Protein AF-0000000070611728 (afdb_homodimer)

pLDDT: mean 92.97, std 11.75, range [35.19, 98.88]

Solvent-accessible surface area (backbone atoms only — not comparable to full-atom values): 7882 Å² total; per-residue (Å²): 120,65,48,56,49,67,59,64,51,36,58,49,26,54,75,46,74,46,72,52,68,83,44,78,33,46,26,39,57,18,51,31,38,65,74,43,78,26,35,32,54,74,42,76,39,42,90,82,67,64,98,45,54,39,29,38,28,32,26,34,35,28,36,27,40,54,93,35,80,37,75,28,49,49,91,51,69,62,90,56,62,61,68,52,34,59,72,39,48,48,44,61,34,33,39,59,78,46,76,32,45,34,52,100,40,84,41,77,70,97,47,74,28,52,42,47,26,18,42,27,6,88,80,30,42,68,54,60,39,30,38,26,33,25,32,38,29,36,27,39,56,92,37,80,38,75,43,80,63,136

Foldseek 3Di:
DPPPDCLVVLQPDFPDKDWADKDKDFPVVGVADDDDFQKDWDDWDDPVPDPDTTITMMTGMWTGGNNDIDTHGDD/DPPPDCLVVLQPDWPDKDWADKDKWFDVVTPADDDDFQKDWDDWDDPPPDDDITITMMTGMWTRGSNDIDGHGDD

Sequence (150 aa):
MEPNSYSNFDSRYVQDIRLGSLQYAQVWNGPGFNDTSGYVITGITNSNSDELVDGAHRRPIQKLIGNQWYNVVSIMEPNSYSNFDSRYVQDIRLGSLQYAQVWNGPGFNDTSGYVITGITNSNSDELVDGAHRRPIQKLIGNQWYNVVSI

Organism: NCBI:txid59203

Radius of gyration: 18.84 Å; Cα contacts (8 Å, |Δi|>4): 367; chains: 2; bounding box: 28×60×37 Å

Secondary structure (DSSP, 8-state):
---S-HHHHHTTS--EEEE---EEEE-TTS-EE---TTEEEEEEE-TT-SSS--EEEEEEEEEEETTEEEEPEE-/---S-THHHHTTS--EEEE---EEEE-TTS------TTEEEEEEE-TT-SSS--EEEEEEEEEEETTEEEEPP--

Structure (mmCIF, N/CA/C/O backbone):
data_AF-0000000070611728-model_v1
#
loop_
_entity.id
_entity.type
_entity.pdbx_description
1 polymer 'Phage tail fiber'
#
loop_
_atom_site.group_PDB
_atom_site.id
_atom_site.type_symbol
_atom_site.label_atom_id
_atom_site.label_alt_id
_atom_site.label_comp_id
_atom_site.label_asym_id
_atom_site.label_entity_id
_atom_site.label_seq_id
_atom_site.pdbx_PDB_ins_code
_atom_site.Cartn_x
_atom_site.Cartn_y
_atom_site.Cartn_z
_atom_site.occupancy
_atom_site.B_iso_or_equiv
_atom_site.auth_seq_id
_atom_site.auth_comp_id
_atom_site.auth_asym_id
_atom_site.auth_atom_id
_atom_site.pdbx_PDB_model_num
ATOM 1 N N . MET A 1 1 ? -5.035 29.875 19.625 1 35.19 1 MET A N 1
ATOM 2 C CA . MET A 1 1 ? -5.906 30.156 18.484 1 35.19 1 MET A CA 1
ATOM 3 C C . MET A 1 1 ? -6.422 28.859 17.875 1 35.19 1 MET A C 1
ATOM 5 O O . MET A 1 1 ? -5.645 27.953 17.594 1 35.19 1 MET A O 1
ATOM 9 N N . GLU A 1 2 ? -7.523 28.422 18.266 1 44.91 2 GLU A N 1
ATOM 10 C CA . GLU A 1 2 ? -8.133 27.281 17.594 1 44.91 2 GLU A CA 1
ATOM 11 C C . GLU A 1 2 ? -8.047 27.422 16.078 1 44.91 2 GLU A C 1
ATOM 13 O O . GLU A 1 2 ? -8.289 28.5 15.531 1 44.91 2 GLU A O 1
ATOM 18 N N . PRO A 1 3 ? -7.148 26.734 15.344 1 51.12 3 PRO A N 1
ATOM 19 C CA . PRO A 1 3 ? -7.215 27.016 13.906 1 51.12 3 PRO A CA 1
ATOM 20 C C . PRO A 1 3 ? -8.625 27.359 13.438 1 51.12 3 PRO A C 1
ATOM 22 O O . PRO A 1 3 ? -9.602 26.812 13.969 1 51.12 3 PRO A O 1
ATOM 25 N N . ASN A 1 4 ? -9.008 28.516 13.18 1 56.97 4 ASN A N 1
ATOM 26 C CA . ASN A 1 4 ? -10.328 29 12.773 1 56.97 4 ASN A CA 1
ATOM 27 C C . ASN A 1 4 ? -11.094 27.922 12 1 56.97 4 ASN A C 1
ATOM 29 O O . ASN A 1 4 ? -12.32 27.828 12.102 1 56.97 4 ASN A O 1
ATOM 33 N N . SER A 1 5 ? -10.68 27.203 10.992 1 66.31 5 SER A N 1
ATOM 34 C CA . SER A 1 5 ? -11.547 26.172 10.438 1 66.31 5 SER A CA 1
ATOM 35 C C . SER A 1 5 ? -10.789 24.859 10.227 1 66.31 5 SER A C 1
ATOM 37 O O . SER A 1 5 ? -9.688 24.859 9.672 1 66.31 5 SER A O 1
ATOM 39 N N . TYR A 1 6 ? -11.047 23.938 11.148 1 77.62 6 TYR A N 1
ATOM 40 C CA . TYR A 1 6 ? -10.594 22.562 10.992 1 77.62 6 TYR A CA 1
ATOM 41 C C . TYR A 1 6 ? -10.625 22.141 9.531 1 77.62 6 TYR A C 1
ATOM 43 O O . TYR A 1 6 ? -9.953 21.188 9.141 1 77.62 6 TYR A O 1
ATOM 51 N N . SER A 1 7 ? -11.312 22.953 8.766 1 81.12 7 SER A N 1
ATOM 52 C CA . SER A 1 7 ? -11.445 22.609 7.359 1 81.12 7 SER A CA 1
ATOM 53 C C . SER A 1 7 ? -10.102 22.688 6.641 1 81.12 7 SER A C 1
ATOM 55 O O . SER A 1 7 ? -9.797 21.828 5.801 1 81.12 7 SER A O 1
ATOM 57 N N . ASN A 1 8 ? -9.359 23.672 7 1 81.25 8 ASN A N 1
ATOM 58 C CA . ASN A 1 8 ? -8.055 23.812 6.363 1 81.25 8 ASN A CA 1
ATOM 59 C C . ASN A 1 8 ? -7.121 22.672 6.727 1 81.25 8 ASN A C 1
ATOM 61 O O . ASN A 1 8 ? -6.316 22.234 5.902 1 81.25 8 ASN A O 1
ATOM 65 N N . PHE A 1 9 ? -7.273 22.219 7.945 1 86.12 9 PHE A N 1
ATOM 66 C CA . PHE A 1 9 ? -6.477 21.078 8.375 1 86.12 9 PHE A CA 1
ATOM 67 C C . PHE A 1 9 ? -6.934 19.797 7.672 1 86.12 9 PHE A C 1
ATOM 69 O O . PHE A 1 9 ? -6.109 19.016 7.199 1 86.12 9 PHE A O 1
ATOM 76 N N . ASP A 1 10 ? -8.227 19.656 7.555 1 88 10 ASP A N 1
ATOM 77 C CA . ASP A 1 10 ? -8.781 18.469 6.93 1 88 10 ASP A CA 1
ATOM 78 C C . ASP A 1 10 ? -8.352 18.359 5.469 1 88 10 ASP A C 1
ATOM 80 O O . ASP A 1 10 ? -8.156 17.25 4.953 1 88 10 ASP A O 1
ATOM 84 N N . SER A 1 11 ? -8.156 19.484 4.867 1 90.44 11 SER A N 1
ATOM 85 C CA . SER A 1 11 ? -7.805 19.484 3.451 1 90.44 11 SER A CA 1
ATOM 86 C C . SER A 1 11 ? -6.316 19.219 3.248 1 90.44 11 SER A C 1
ATOM 88 O O . SER A 1 11 ? -5.879 18.938 2.131 1 90.44 11 SER A O 1
ATOM 90 N N . ARG A 1 12 ? -5.633 19.25 4.371 1 90.44 12 ARG A N 1
ATOM 91 C CA . ARG A 1 12 ? -4.184 19.234 4.195 1 90.44 12 ARG A CA 1
ATOM 92 C C . ARG A 1 12 ? -3.578 17.938 4.73 1 90.44 12 ARG A C 1
ATOM 94 O O . ARG A 1 12 ? -2.508 17.531 4.285 1 90.44 12 ARG A O 1
ATOM 101 N N . TYR A 1 13 ? -4.238 17.391 5.668 1 95.19 13 TYR A N 1
ATOM 102 C CA . TYR A 1 13 ? -3.629 16.25 6.336 1 95.19 13 TYR A CA 1
ATOM 103 C C . TYR A 1 13 ? -4.469 14.984 6.137 1 95.19 13 TYR A C 1
ATOM 105 O O . TYR A 1 13 ? -5.691 15.062 6.012 1 95.19 13 TYR A O 1
ATOM 113 N N . VAL A 1 14 ? -3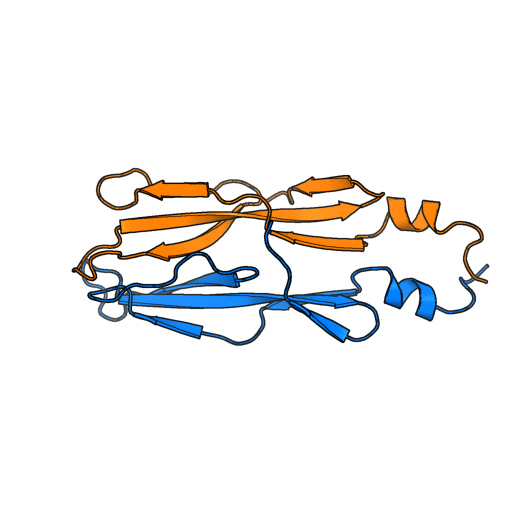.703 13.844 6.031 1 97.12 14 VAL A N 1
ATOM 114 C CA . VAL A 1 14 ? -4.391 12.562 5.977 1 97.12 14 VAL A CA 1
ATOM 115 C C . VAL A 1 14 ? -5.191 12.352 7.258 1 97.12 14 VAL A C 1
ATOM 117 O O . VAL A 1 14 ? -4.637 12.383 8.359 1 97.12 14 VAL A O 1
ATOM 120 N N . GLN A 1 15 ? -6.492 12.164 7.082 1 96.88 15 GLN A N 1
ATOM 121 C CA . GLN A 1 15 ? -7.375 11.984 8.234 1 96.88 15 GLN A CA 1
ATOM 122 C C . GLN A 1 15 ? -7.594 10.508 8.539 1 96.88 15 GLN A C 1
ATOM 124 O O . GLN A 1 15 ? -7.906 10.141 9.672 1 96.88 15 GLN A O 1
ATOM 129 N N . ASP A 1 16 ? -7.492 9.625 7.496 1 98.06 16 ASP A N 1
ATOM 130 C CA . ASP A 1 16 ? -7.719 8.188 7.645 1 98.06 16 ASP A CA 1
ATOM 131 C C . ASP A 1 16 ? -7.113 7.418 6.477 1 98.06 16 ASP A C 1
ATOM 133 O O . ASP A 1 16 ? -6.812 7.996 5.43 1 98.06 16 ASP A O 1
ATOM 137 N N . ILE A 1 17 ? -6.891 6.168 6.672 1 98.5 17 ILE A N 1
ATOM 138 C CA . ILE A 1 17 ? -6.406 5.23 5.66 1 98.5 17 ILE A CA 1
ATOM 139 C C . ILE A 1 17 ? -7.27 3.971 5.672 1 98.5 17 ILE A C 1
ATOM 141 O O . ILE A 1 17 ? -7.699 3.514 6.734 1 98.5 17 ILE A O 1
ATOM 145 N N . ARG A 1 18 ? -7.539 3.4 4.465 1 98.69 18 ARG A N 1
ATOM 146 C CA . ARG A 1 18 ? -8.258 2.135 4.387 1 98.69 18 ARG A CA 1
ATOM 147 C C . ARG A 1 18 ? -7.809 1.322 3.178 1 98.69 18 ARG A C 1
ATOM 149 O O . ARG A 1 18 ? -7.059 1.819 2.332 1 98.69 18 ARG A O 1
ATOM 156 N N . LEU A 1 19 ? -8.141 0.099 3.188 1 98.81 19 LEU A N 1
ATOM 157 C CA . LEU A 1 19 ? -8.086 -0.733 1.989 1 98.81 19 LEU A CA 1
ATOM 158 C C . LEU A 1 19 ? -9.422 -0.717 1.258 1 98.81 19 LEU A C 1
ATOM 160 O O . LEU A 1 19 ? -10.477 -0.906 1.874 1 98.81 19 LEU A O 1
ATOM 164 N N . GLY A 1 20 ? -9.32 -0.434 -0.04 1 98.75 20 GLY A N 1
ATOM 165 C CA . GLY A 1 20 ? -10.523 -0.313 -0.842 1 98.75 20 GLY A CA 1
ATOM 166 C C . GLY A 1 20 ? -11.102 -1.652 -1.263 1 98.75 20 GLY A C 1
ATOM 167 O O . GLY A 1 20 ? -10.984 -2.641 -0.536 1 98.75 20 GLY A O 1
ATOM 168 N N . SER A 1 21 ? -11.75 -1.737 -2.336 1 98.62 21 SER A N 1
ATOM 169 C CA . SER A 1 21 ? -12.484 -2.908 -2.803 1 98.62 21 SER A CA 1
ATOM 170 C C . SER A 1 21 ? -11.539 -4.062 -3.123 1 98.62 21 SER A C 1
ATOM 172 O O . SER A 1 21 ? -10.422 -3.846 -3.596 1 98.62 21 SER A O 1
ATOM 174 N N . LEU A 1 22 ? -12.078 -5.207 -3.002 1 98.75 22 LEU A N 1
ATOM 175 C CA . LEU A 1 22 ? -11.328 -6.445 -3.184 1 98.75 22 LEU A CA 1
ATOM 176 C C . LEU A 1 22 ? -11.289 -6.852 -4.652 1 98.75 22 LEU A C 1
ATOM 178 O O . LEU A 1 22 ? -12.305 -6.762 -5.348 1 98.75 22 LEU A O 1
ATOM 182 N N . GLN A 1 23 ? -10.086 -7.297 -5.113 1 98.62 23 GLN A N 1
ATOM 183 C CA . GLN A 1 23 ? -9.93 -7.961 -6.402 1 98.62 23 GLN A CA 1
ATOM 184 C C . GLN A 1 23 ? -9.25 -9.32 -6.242 1 98.62 23 GLN A C 1
ATOM 186 O O . GLN A 1 23 ? -8.414 -9.5 -5.352 1 98.62 23 GLN A O 1
ATOM 191 N N . TYR A 1 24 ? -9.664 -10.211 -7.109 1 98.25 24 TYR A N 1
ATOM 192 C CA . TYR A 1 24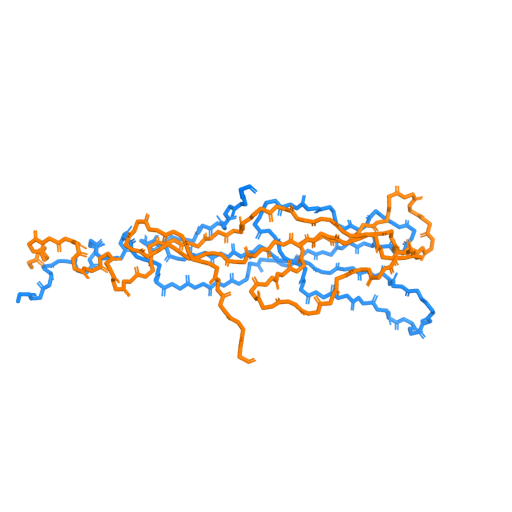 ? -9.086 -11.547 -7.137 1 98.25 24 TYR A CA 1
ATOM 193 C C . TYR A 1 24 ? -8.547 -11.883 -8.523 1 98.25 24 TYR A C 1
ATOM 195 O O . TYR A 1 24 ? -9.148 -11.523 -9.531 1 98.25 24 TYR A O 1
ATOM 203 N N . ALA A 1 25 ? -7.418 -12.562 -8.477 1 97.62 25 ALA A N 1
ATOM 204 C CA . ALA A 1 25 ? -6.895 -13.148 -9.711 1 97.62 25 ALA A CA 1
ATOM 205 C C . ALA A 1 25 ? -6.367 -14.555 -9.469 1 97.62 25 ALA A C 1
ATOM 207 O O . ALA A 1 25 ? -5.77 -14.836 -8.422 1 97.62 25 ALA A O 1
ATOM 208 N N . GLN A 1 26 ? -6.582 -15.367 -10.5 1 96.44 26 GLN A N 1
ATOM 209 C CA . GLN A 1 26 ? -5.965 -16.688 -10.5 1 96.44 26 GLN A CA 1
ATOM 210 C C . GLN A 1 26 ? -4.469 -16.594 -10.781 1 96.44 26 GLN A C 1
ATOM 212 O O . GLN A 1 26 ? -4.047 -15.875 -11.695 1 96.44 26 GLN A O 1
ATOM 217 N N . VAL A 1 27 ? -3.658 -17.281 -9.945 1 96.44 27 VAL A N 1
ATOM 218 C CA . VAL A 1 27 ? -2.211 -17.328 -10.133 1 96.44 27 VAL A CA 1
ATOM 219 C C . VAL A 1 27 ? -1.812 -18.641 -10.805 1 96.44 27 VAL A C 1
ATOM 221 O O . VAL A 1 27 ? -1.036 -18.641 -11.766 1 96.44 27 VAL A O 1
ATOM 224 N N . TRP A 1 28 ? -2.381 -19.734 -10.32 1 93.94 28 TRP A N 1
ATOM 225 C CA . TRP A 1 28 ? -2.182 -21.031 -10.953 1 93.94 28 TRP A CA 1
ATOM 226 C C . TRP A 1 28 ? -2.752 -21.047 -12.367 1 93.94 28 TRP A C 1
ATOM 228 O O . TRP A 1 28 ? -3.934 -20.75 -12.57 1 93.94 28 TRP A O 1
ATOM 238 N N . ASN A 1 29 ? -1.89 -21.312 -13.273 1 94.62 29 ASN A N 1
ATOM 239 C CA . ASN A 1 29 ? -2.297 -21.312 -14.68 1 94.62 29 ASN A CA 1
ATOM 240 C C . ASN A 1 29 ? -2.867 -19.953 -15.094 1 94.62 29 ASN A C 1
ATOM 242 O O . ASN A 1 29 ? -3.701 -19.875 -15.992 1 94.62 29 ASN A O 1
ATOM 246 N N . GLY A 1 30 ? -2.691 -18.984 -14.305 1 95 30 GLY A N 1
ATOM 247 C CA . GLY A 1 30 ? -3.053 -17.609 -14.586 1 95 30 GLY A CA 1
ATOM 248 C C . GLY A 1 30 ? -1.904 -16.641 -14.383 1 95 30 GLY A C 1
ATOM 249 O O . GLY A 1 30 ? -0.825 -17.031 -13.938 1 95 30 GLY A O 1
ATOM 250 N N . PRO A 1 31 ? -2.172 -15.398 -14.766 1 95.44 31 PRO A N 1
ATOM 251 C CA . PRO A 1 31 ? -1.077 -14.43 -14.742 1 95.44 31 PRO A CA 1
ATOM 252 C C . PRO A 1 31 ? -0.785 -13.906 -13.336 1 95.44 31 PRO A C 1
ATOM 254 O O . PRO A 1 31 ? 0.303 -13.383 -13.086 1 95.44 31 PRO A O 1
ATOM 257 N N . GLY A 1 32 ? -1.824 -14.039 -12.336 1 97 32 GLY A N 1
ATOM 258 C CA . GLY A 1 32 ? -1.704 -13.32 -11.086 1 97 32 GLY A CA 1
ATOM 259 C C . GLY A 1 32 ? -1.888 -11.82 -11.234 1 97 32 GLY A C 1
ATOM 260 O O . GLY A 1 32 ? -2.707 -11.367 -12.031 1 97 32 GLY A O 1
ATOM 261 N N . PHE A 1 33 ? -1.279 -11.109 -10.305 1 98.06 33 PHE A N 1
ATOM 262 C CA . PHE A 1 33 ? -1.308 -9.648 -10.367 1 98.06 33 PHE A CA 1
ATOM 263 C C . PHE A 1 33 ? 0.085 -9.094 -10.625 1 98.06 33 PHE A C 1
ATOM 265 O O . PHE A 1 33 ? 1.02 -9.359 -9.867 1 98.06 33 PHE A O 1
ATOM 272 N N . ASN A 1 34 ? 0.15 -8.32 -11.727 1 97.94 34 ASN A N 1
ATOM 273 C CA . ASN A 1 34 ? 1.311 -7.445 -11.867 1 97.94 34 ASN A CA 1
ATOM 274 C C . ASN A 1 34 ? 1.217 -6.238 -10.938 1 97.94 34 ASN A C 1
ATOM 276 O O . ASN A 1 34 ? 0.136 -5.91 -10.438 1 97.94 34 ASN A O 1
ATOM 280 N N . ASP A 1 35 ? 2.414 -5.691 -10.703 1 98.31 35 ASP A N 1
ATOM 281 C CA . ASP A 1 35 ? 2.418 -4.438 -9.953 1 98.31 35 ASP A CA 1
ATOM 282 C C . ASP A 1 35 ? 1.458 -3.426 -10.578 1 98.31 35 ASP A C 1
ATOM 284 O O . ASP A 1 35 ? 1.516 -3.162 -11.781 1 98.31 35 ASP A O 1
ATOM 288 N N . THR A 1 36 ? 0.556 -2.939 -9.75 1 98.44 36 THR A N 1
ATOM 289 C CA . THR A 1 36 ? -0.409 -1.909 -10.117 1 98.44 36 THR A CA 1
ATOM 290 C C . THR A 1 36 ? -0.383 -0.762 -9.109 1 98.44 36 THR A C 1
ATOM 292 O O . THR A 1 36 ? -0.432 -0.99 -7.898 1 98.44 36 THR A O 1
ATOM 295 N N . SER A 1 37 ? -0.323 0.427 -9.672 1 98.69 37 SER A N 1
ATOM 296 C CA . SER A 1 37 ? -0.194 1.594 -8.805 1 98.69 37 SER A CA 1
ATOM 297 C C . SER A 1 37 ? -1.265 1.599 -7.723 1 98.69 37 SER A C 1
ATOM 299 O O . SER A 1 37 ? -2.457 1.496 -8.016 1 98.69 37 SER A O 1
ATOM 301 N N . GLY A 1 38 ? -0.802 1.625 -6.414 1 98.69 38 GLY A N 1
ATOM 302 C CA . GLY A 1 38 ? -1.687 1.839 -5.277 1 98.69 38 GLY A CA 1
ATOM 303 C C . GLY A 1 38 ? -2.256 0.552 -4.715 1 98.69 38 GLY A C 1
ATOM 304 O O . GLY A 1 38 ? -2.93 0.565 -3.682 1 98.69 38 GLY A O 1
ATOM 305 N N . TYR A 1 39 ? -1.979 -0.573 -5.344 1 98.88 39 TYR A N 1
ATOM 306 C CA . TYR A 1 39 ? -2.545 -1.84 -4.895 1 98.88 39 TYR A CA 1
ATOM 307 C C . TYR A 1 39 ? -1.526 -2.641 -4.094 1 98.88 39 TYR A C 1
ATOM 309 O O . TYR A 1 39 ? -0.328 -2.596 -4.379 1 98.88 39 TYR A O 1
ATOM 317 N N . VAL A 1 40 ? -1.978 -3.32 -3.125 1 98.81 40 VAL A N 1
ATOM 318 C CA . VAL A 1 40 ? -1.167 -4.25 -2.348 1 98.81 40 VAL A CA 1
ATOM 319 C C . VAL A 1 40 ? -1.832 -5.625 -2.33 1 98.81 40 VAL A C 1
ATOM 321 O O . VAL A 1 40 ? -3.061 -5.727 -2.355 1 98.81 40 VAL A O 1
ATOM 324 N N . ILE A 1 41 ? -1.027 -6.617 -2.316 1 98.81 41 ILE A N 1
ATOM 325 C CA . ILE A 1 41 ? -1.549 -7.973 -2.17 1 98.81 41 ILE A CA 1
ATOM 326 C C . ILE A 1 41 ? -2.006 -8.195 -0.731 1 98.81 41 ILE A C 1
ATOM 328 O O . ILE A 1 41 ? -1.255 -7.941 0.213 1 98.81 41 ILE A O 1
ATOM 332 N N . THR A 1 42 ? -3.297 -8.648 -0.612 1 98.75 42 THR A N 1
ATOM 333 C CA . THR A 1 42 ? -3.855 -8.789 0.728 1 98.75 42 THR A CA 1
ATOM 334 C C . THR A 1 42 ? -4.121 -10.258 1.048 1 98.75 42 THR A C 1
ATOM 336 O O . THR A 1 4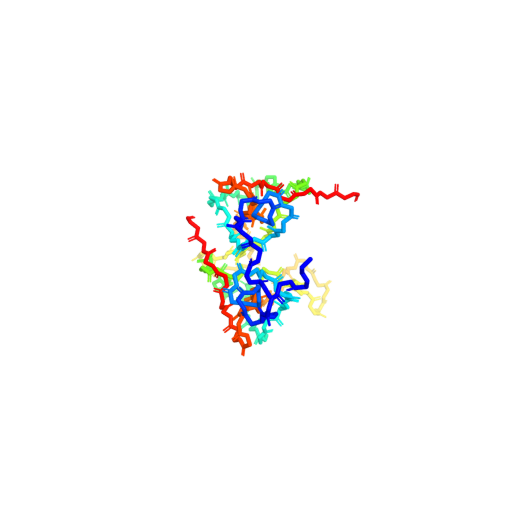2 ? -4.41 -10.609 2.195 1 98.75 42 THR A O 1
ATOM 339 N N . GLY A 1 43 ? -4.027 -11.117 0.102 1 97.94 43 GLY A N 1
ATOM 340 C CA . GLY A 1 43 ? -4.219 -12.531 0.343 1 97.94 43 GLY A CA 1
ATOM 341 C C . GLY A 1 43 ? -3.596 -13.414 -0.727 1 97.94 43 GLY A C 1
ATOM 342 O O . GLY A 1 43 ? -3.621 -13.07 -1.91 1 97.94 43 GLY A O 1
ATOM 343 N N . ILE A 1 44 ? -3.115 -14.5 -0.311 1 97 44 ILE A N 1
ATOM 344 C CA . ILE A 1 44 ? -2.648 -15.586 -1.167 1 97 44 ILE A CA 1
ATOM 345 C C . ILE A 1 44 ? -3.322 -16.891 -0.756 1 97 44 ILE A C 1
ATOM 347 O O . ILE A 1 44 ? -3.328 -17.25 0.424 1 97 44 ILE A O 1
ATOM 351 N N . THR A 1 45 ? -3.887 -17.516 -1.768 1 96.38 45 THR A N 1
ATOM 352 C CA . THR A 1 45 ? -4.719 -18.641 -1.379 1 96.38 45 THR A CA 1
ATOM 353 C C . THR A 1 45 ? -4.254 -19.922 -2.07 1 96.38 45 THR A C 1
ATOM 355 O O . THR A 1 45 ? -3.732 -19.875 -3.186 1 96.38 45 THR A O 1
ATOM 358 N N . ASN A 1 46 ? -4.438 -20.984 -1.354 1 95 46 ASN A N 1
ATOM 359 C CA . ASN A 1 46 ? -4.355 -22.375 -1.797 1 95 46 ASN A CA 1
ATOM 360 C C . ASN A 1 46 ? -5.516 -23.203 -1.251 1 95 46 ASN A C 1
ATOM 362 O O . ASN A 1 46 ? -5.363 -23.906 -0.249 1 95 46 ASN A O 1
ATOM 366 N N . SER A 1 47 ? -6.551 -23.141 -1.973 1 91.12 47 SER A N 1
ATOM 367 C CA . SER A 1 47 ? -7.824 -23.609 -1.434 1 91.12 47 SER A CA 1
ATOM 368 C C . SER A 1 47 ? -7.84 -25.125 -1.27 1 91.12 47 SER A C 1
ATOM 370 O O . SER A 1 47 ? -8.516 -25.656 -0.385 1 91.12 47 SER A O 1
ATOM 372 N N . ASN A 1 48 ? -7.141 -25.828 -2.121 1 90.56 48 ASN A N 1
ATOM 373 C CA . ASN A 1 48 ? -7.152 -27.281 -2.037 1 90.56 48 ASN A CA 1
ATOM 374 C C . ASN A 1 48 ? -5.941 -27.812 -1.278 1 90.56 48 ASN A C 1
ATOM 376 O O . ASN A 1 48 ? -5.723 -29.016 -1.216 1 90.56 48 ASN A O 1
ATOM 380 N N . SER A 1 49 ? -5.133 -26.906 -0.792 1 90.81 49 SER A N 1
ATOM 381 C CA . SER A 1 49 ? -3.975 -27.203 0.049 1 90.81 49 SER A CA 1
ATOM 382 C C . SER A 1 49 ? -3.01 -28.156 -0.65 1 90.81 49 SER A C 1
ATOM 384 O O . SER A 1 49 ? -2.391 -29 -0.005 1 90.81 49 SER A O 1
ATOM 386 N N . ASP A 1 50 ? -2.906 -28.094 -1.903 1 91.12 50 ASP A N 1
ATOM 387 C CA . ASP A 1 50 ? -1.877 -28.859 -2.613 1 91.12 50 ASP A CA 1
ATOM 388 C C . ASP A 1 50 ? -0.57 -28.062 -2.686 1 91.12 50 ASP A C 1
ATOM 390 O O . ASP A 1 50 ? -0.287 -27.25 -1.813 1 91.12 50 ASP A O 1
ATOM 394 N N . GLU A 1 51 ? 0.271 -28.359 -3.666 1 90.19 51 GLU A N 1
ATOM 395 C CA . GLU A 1 51 ? 1.619 -27.812 -3.691 1 90.19 51 GLU A CA 1
ATOM 396 C C . GLU A 1 51 ? 1.642 -26.453 -4.395 1 90.19 51 GLU A C 1
ATOM 398 O O . GLU A 1 51 ? 2.684 -25.797 -4.461 1 90.19 51 GLU A O 1
ATOM 403 N N . LEU A 1 52 ? 0.429 -25.938 -4.801 1 91.81 52 LEU A N 1
ATOM 404 C CA . LEU A 1 52 ? 0.457 -24.812 -5.727 1 91.81 52 LEU A CA 1
ATOM 405 C C . LEU A 1 52 ? -0.458 -23.688 -5.242 1 91.81 52 LEU A C 1
ATOM 407 O O . LEU A 1 52 ? -1.557 -23.953 -4.746 1 91.81 52 LEU A O 1
ATOM 411 N N . VAL A 1 53 ? -0.007 -22.469 -5.426 1 94.44 53 VAL A N 1
ATOM 412 C CA . VAL A 1 53 ? -0.819 -21.312 -5.098 1 94.44 53 VAL A CA 1
ATOM 413 C C . VAL A 1 53 ? -1.971 -21.188 -6.094 1 94.44 53 VAL A C 1
ATOM 415 O O . VAL A 1 53 ? -1.757 -21.219 -7.309 1 94.44 53 VAL A O 1
ATOM 418 N N . ASP A 1 54 ? -3.125 -21.047 -5.566 1 96.12 54 ASP A N 1
ATOM 419 C CA . ASP A 1 54 ? -4.293 -20.969 -6.438 1 96.12 54 ASP A CA 1
ATOM 420 C C . ASP A 1 54 ? -4.543 -19.547 -6.91 1 96.12 54 ASP A C 1
ATOM 422 O O . ASP A 1 54 ? -4.809 -19.312 -8.094 1 96.12 54 ASP A O 1
ATOM 426 N N . GLY A 1 55 ? -4.551 -18.656 -5.992 1 96.5 55 GLY A N 1
ATOM 427 C CA . GLY A 1 55 ? -4.953 -17.312 -6.344 1 96.5 55 GLY A CA 1
ATOM 428 C C . GLY A 1 55 ? -4.41 -16.25 -5.395 1 96.5 55 GLY A C 1
ATOM 429 O O . GLY A 1 55 ? -3.781 -16.594 -4.387 1 96.5 55 GLY A O 1
ATOM 430 N N . ALA A 1 56 ? -4.613 -14.992 -5.797 1 97.94 56 ALA A N 1
ATOM 431 C CA . ALA A 1 56 ? -4.203 -13.852 -4.992 1 97.94 56 ALA A CA 1
ATOM 432 C C . ALA A 1 56 ? -5.324 -12.812 -4.895 1 97.94 56 ALA A C 1
ATOM 434 O O . ALA A 1 56 ? -6.164 -12.719 -5.793 1 97.94 56 ALA A O 1
ATOM 435 N N . HIS A 1 57 ? -5.336 -12.141 -3.777 1 98.62 57 HIS A N 1
ATOM 436 C CA . HIS A 1 57 ? -6.223 -11.008 -3.537 1 98.62 57 HIS A CA 1
ATOM 437 C C . HIS A 1 57 ? -5.434 -9.711 -3.42 1 98.62 57 HIS A C 1
ATOM 439 O O . HIS A 1 57 ? -4.305 -9.703 -2.924 1 98.62 57 HIS A O 1
ATOM 445 N N . ARG A 1 58 ? -6.129 -8.625 -3.916 1 98.81 58 ARG A N 1
ATOM 446 C CA . ARG A 1 58 ? -5.508 -7.316 -3.725 1 98.81 58 ARG A CA 1
ATOM 447 C C . ARG A 1 58 ? -6.559 -6.25 -3.432 1 98.81 58 ARG A C 1
ATOM 449 O O . ARG A 1 58 ? -7.746 -6.453 -3.695 1 98.81 58 ARG A O 1
ATOM 456 N N . ARG A 1 59 ? -6.074 -5.195 -2.814 1 98.88 59 ARG A N 1
ATOM 457 C CA . ARG A 1 59 ? -6.875 -4 -2.564 1 98.88 59 ARG A CA 1
ATOM 458 C C . ARG A 1 59 ? -6.055 -2.732 -2.785 1 98.88 59 ARG A C 1
ATOM 460 O O . ARG A 1 59 ? -4.844 -2.721 -2.541 1 98.88 59 ARG A O 1
ATOM 467 N N . PRO A 1 60 ? -6.629 -1.689 -3.264 1 98.88 60 PRO A N 1
ATOM 468 C CA . PRO A 1 60 ? -5.918 -0.409 -3.234 1 98.88 60 PRO A CA 1
ATOM 469 C C . PRO A 1 60 ? -5.836 0.19 -1.831 1 98.88 60 PRO A C 1
ATOM 471 O O . PRO A 1 60 ? -6.785 0.072 -1.051 1 98.88 60 PRO A O 1
ATOM 474 N N . ILE A 1 61 ? -4.734 0.766 -1.532 1 98.81 61 ILE A N 1
ATOM 475 C CA . ILE A 1 61 ? -4.668 1.615 -0.348 1 98.81 61 ILE A CA 1
ATOM 476 C C . ILE A 1 61 ? -5.344 2.953 -0.633 1 98.81 61 ILE A C 1
ATOM 478 O O . ILE A 1 61 ? -5.109 3.566 -1.677 1 98.81 61 ILE A O 1
ATOM 482 N N . GLN A 1 62 ? -6.141 3.381 0.307 1 98.81 62 GLN A N 1
ATOM 483 C CA . GLN A 1 62 ? -6.836 4.652 0.149 1 98.81 62 GLN A CA 1
ATOM 484 C C . GLN A 1 62 ? -6.566 5.578 1.333 1 98.81 62 GLN A C 1
ATOM 486 O O . GLN A 1 62 ? -6.355 5.113 2.455 1 98.81 62 GLN A O 1
ATOM 491 N N . LYS A 1 63 ? -6.523 6.91 1.081 1 98.56 63 LYS A N 1
ATOM 492 C CA . LYS A 1 63 ? -6.363 7.945 2.1 1 98.56 63 LYS A CA 1
ATOM 493 C C . LYS A 1 63 ? -7.52 8.938 2.062 1 98.56 63 LYS A C 1
ATOM 495 O O . LYS A 1 63 ? -8.031 9.266 0.989 1 98.56 63 LYS A O 1
ATOM 500 N N . LEU A 1 64 ? -7.883 9.391 3.182 1 98.38 64 LEU A N 1
ATOM 501 C CA . LEU A 1 64 ? -8.914 10.414 3.328 1 98.38 64 LEU A CA 1
ATOM 502 C C . LEU A 1 64 ? -8.281 11.781 3.566 1 98.38 64 LEU A C 1
ATOM 504 O O . LEU A 1 64 ? -7.59 11.984 4.566 1 98.38 64 LEU A O 1
ATOM 508 N N . ILE A 1 65 ? -8.484 12.648 2.578 1 95.94 65 ILE A N 1
ATOM 509 C CA . ILE A 1 65 ? -8.078 14.039 2.709 1 95.94 65 ILE A CA 1
ATOM 510 C C . ILE A 1 65 ? -9.234 14.953 2.305 1 95.94 65 ILE A C 1
ATOM 512 O O . ILE A 1 65 ? -9.781 14.828 1.207 1 95.94 65 ILE A O 1
ATOM 516 N N . GLY A 1 66 ? -9.648 15.844 3.145 1 93.56 66 GLY A N 1
ATOM 517 C CA . GLY A 1 66 ? -10.711 16.781 2.814 1 93.56 66 GLY A CA 1
ATOM 518 C C . GLY A 1 66 ? -12.039 16.109 2.535 1 93.56 66 GLY A C 1
ATOM 519 O O . GLY A 1 66 ? -12.703 16.422 1.543 1 93.56 66 GLY A O 1
ATOM 520 N N . ASN A 1 67 ? -12.328 15.102 3.137 1 93.25 67 ASN A N 1
ATOM 521 C CA . ASN A 1 67 ? -13.602 14.391 3.062 1 93.25 67 ASN A CA 1
ATOM 522 C C . ASN A 1 67 ? -13.727 13.594 1.764 1 93.25 67 ASN A C 1
ATOM 524 O O . ASN A 1 67 ? -14.828 13.297 1.317 1 93.25 67 ASN A O 1
ATOM 528 N N . GLN A 1 68 ? -12.609 13.445 1.218 1 96.69 68 GLN A N 1
ATOM 529 C CA . GLN A 1 68 ? -12.586 12.633 0.003 1 96.69 68 GLN A CA 1
ATOM 530 C C . GLN A 1 68 ? -11.547 11.523 0.1 1 96.69 68 GLN A C 1
ATOM 532 O O . GLN A 1 68 ? -10.445 11.742 0.614 1 96.69 68 GLN A O 1
ATOM 537 N N . TRP A 1 69 ? -11.93 10.359 -0.427 1 98.12 69 TRP A N 1
ATOM 538 C CA . TRP A 1 69 ? -11.008 9.227 -0.501 1 98.12 69 TRP A CA 1
ATOM 539 C C . TRP A 1 69 ? -10.25 9.234 -1.822 1 98.12 69 TRP A C 1
ATOM 541 O O . TRP A 1 69 ? -10.844 9.422 -2.887 1 98.12 69 TRP A O 1
ATOM 551 N N . TYR A 1 70 ? -8.906 9.086 -1.73 1 98.19 70 TYR A N 1
ATOM 552 C CA . TYR A 1 70 ? -8.031 8.953 -2.893 1 98.19 70 TYR A CA 1
ATOM 553 C C . TYR A 1 70 ? -7.277 7.629 -2.859 1 98.19 70 TYR A C 1
ATOM 555 O O . TYR A 1 70 ? -6.82 7.195 -1.8 1 98.19 70 TYR A O 1
ATOM 563 N N . ASN A 1 71 ? -7.188 7 -4.035 1 98.38 71 ASN A N 1
ATOM 5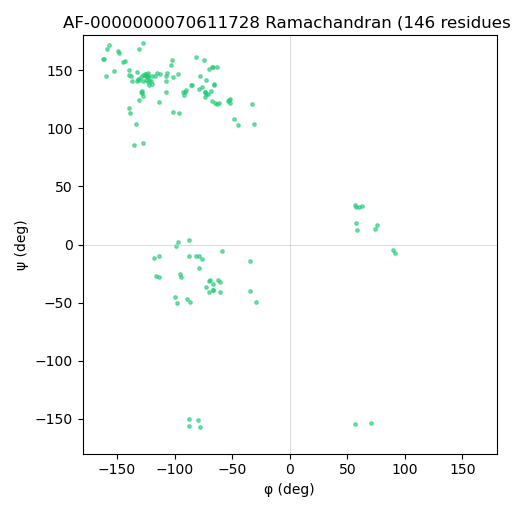64 C CA . ASN A 1 71 ? -6.207 5.926 -4.129 1 98.38 71 ASN A CA 1
ATOM 565 C C . ASN A 1 71 ? -4.781 6.453 -4.008 1 98.38 71 ASN A C 1
ATOM 567 O O . ASN A 1 71 ? -4.453 7.5 -4.57 1 98.38 71 ASN A O 1
ATOM 571 N N . VAL A 1 72 ? -4.02 5.703 -3.258 1 98.56 72 VAL A N 1
ATOM 572 C CA . VAL A 1 72 ? -2.609 6.066 -3.162 1 98.56 72 VAL A CA 1
ATOM 573 C C . VAL A 1 72 ? -1.913 5.793 -4.492 1 98.56 72 VAL A C 1
ATOM 575 O O . VAL A 1 72 ? -2.311 4.887 -5.23 1 98.56 72 VAL A O 1
ATOM 578 N N . VAL A 1 73 ? -0.849 6.613 -4.734 1 98.19 73 VAL A N 1
ATOM 579 C CA . VAL A 1 73 ? -0.095 6.414 -5.969 1 98.19 73 VAL A CA 1
ATOM 580 C C . VAL A 1 73 ? 1.207 5.676 -5.664 1 98.19 73 VAL A C 1
ATOM 582 O O . VAL A 1 73 ? 1.62 5.582 -4.508 1 98.19 73 VAL A O 1
ATOM 585 N N . SER A 1 74 ? 1.715 5.082 -6.691 1 98 74 SER A N 1
ATOM 586 C CA . SER A 1 74 ? 3.057 4.512 -6.633 1 98 74 SER A CA 1
ATOM 587 C C . SER A 1 74 ? 4.047 5.344 -7.445 1 98 74 SER A C 1
ATOM 589 O O . SER A 1 74 ? 3.703 5.863 -8.508 1 98 74 SER A O 1
ATOM 591 N N . ILE A 1 75 ? 5.273 5.422 -6.953 1 97.31 75 ILE A N 1
ATOM 592 C CA . ILE A 1 75 ? 6.266 6.145 -7.738 1 97.31 75 ILE A CA 1
ATOM 593 C C . ILE A 1 75 ? 7.105 5.16 -8.547 1 97.31 75 ILE A C 1
ATOM 595 O O . ILE A 1 75 ? 7.293 4.012 -8.133 1 97.31 75 ILE A O 1
ATOM 599 N N . MET B 1 1 ? -8.922 30.438 13.742 1 38.72 1 MET B N 1
ATOM 600 C CA . MET B 1 1 ? -7.648 31.047 13.367 1 38.72 1 MET B CA 1
ATOM 601 C C . MET B 1 1 ? -6.801 30.078 12.547 1 38.72 1 MET B C 1
ATOM 603 O O . MET B 1 1 ? -6.719 28.891 12.875 1 38.72 1 MET B O 1
ATOM 607 N N . GLU B 1 2 ? -6.719 30.391 11.242 1 50.66 2 GLU B N 1
ATOM 608 C CA . GLU B 1 2 ? -5.703 29.609 10.539 1 50.66 2 GLU B CA 1
ATOM 609 C C . GLU B 1 2 ? -4.379 29.609 11.297 1 50.66 2 GLU B C 1
ATOM 611 O O . GLU B 1 2 ? -3.959 30.656 11.812 1 50.66 2 GLU B O 1
ATOM 616 N N . PRO B 1 3 ? -3.977 28.531 11.906 1 55.34 3 PRO B N 1
ATOM 617 C CA . PRO B 1 3 ? -2.652 28.688 12.508 1 55.34 3 PRO B CA 1
ATOM 618 C C . PRO B 1 3 ? -1.737 29.609 11.711 1 55.34 3 PRO B C 1
ATOM 620 O O . PRO B 1 3 ? -1.897 29.734 10.492 1 55.34 3 PRO B O 1
ATOM 623 N N . ASN B 1 4 ? -1.269 30.578 12.164 1 58.03 4 ASN B N 1
ATOM 624 C CA . ASN B 1 4 ? -0.37 31.531 11.523 1 58.03 4 ASN B CA 1
ATOM 625 C C . ASN B 1 4 ? 0.586 30.844 10.555 1 58.03 4 ASN B C 1
ATOM 627 O O . ASN B 1 4 ? 0.929 31.391 9.508 1 58.03 4 ASN B O 1
ATOM 631 N N . SER B 1 5 ? 1.198 29.672 10.742 1 72.5 5 SER B N 1
ATOM 632 C CA . SER B 1 5 ? 2.033 28.953 9.781 1 72.5 5 SER B CA 1
ATOM 633 C C . SER B 1 5 ? 1.767 27.453 9.82 1 72.5 5 SER B C 1
ATOM 635 O O . SER B 1 5 ? 1.594 26.875 10.898 1 72.5 5 SER B O 1
ATOM 637 N N . TYR B 1 6 ? 1.319 26.891 8.789 1 79.88 6 TYR B N 1
ATOM 638 C CA . TYR B 1 6 ? 1.1 25.453 8.656 1 79.88 6 TYR B CA 1
ATOM 639 C C . TYR B 1 6 ? 2.395 24.688 8.875 1 79.88 6 TYR B C 1
ATOM 641 O O . TYR B 1 6 ? 2.383 23.453 8.977 1 79.88 6 TYR B O 1
ATOM 649 N N . SER B 1 7 ? 3.455 25.5 9.016 1 82.94 7 SER B N 1
ATOM 650 C CA . SER B 1 7 ? 4.754 24.844 9.117 1 82.94 7 SER B CA 1
ATOM 651 C C . SER B 1 7 ? 4.82 23.922 10.336 1 82.94 7 SER B C 1
ATOM 653 O O . SER B 1 7 ? 5.309 22.797 10.242 1 82.94 7 SER B O 1
ATOM 655 N N . ASN B 1 8 ? 4.27 24.422 11.391 1 84.88 8 ASN B N 1
ATOM 656 C CA . ASN B 1 8 ? 4.305 23.625 12.609 1 84.88 8 ASN B CA 1
ATOM 657 C C . ASN B 1 8 ? 3.461 22.359 12.469 1 84.88 8 ASN B C 1
ATOM 659 O O . ASN B 1 8 ? 3.811 21.312 13.023 1 84.88 8 ASN B O 1
ATOM 663 N N . PHE B 1 9 ? 2.334 22.5 11.812 1 87.94 9 PHE B N 1
ATOM 664 C CA . PHE B 1 9 ? 1.469 21.344 11.617 1 87.94 9 PHE B CA 1
ATOM 665 C C . PHE B 1 9 ? 2.062 20.391 10.594 1 87.94 9 PHE B C 1
ATOM 667 O O . PHE B 1 9 ? 1.984 19.172 10.758 1 87.94 9 PHE B O 1
ATOM 674 N N . ASP B 1 10 ? 2.719 20.969 9.539 1 90.31 10 ASP B N 1
ATOM 675 C CA . ASP B 1 10 ? 3.348 20.141 8.508 1 90.31 10 ASP B CA 1
ATOM 676 C C . ASP B 1 10 ? 4.426 19.25 9.102 1 90.31 10 ASP B C 1
ATOM 678 O O . ASP B 1 10 ? 4.625 18.109 8.648 1 90.31 10 ASP B O 1
ATOM 682 N N . SER B 1 11 ? 5.066 19.734 10.117 1 91.5 11 SER B N 1
ATOM 683 C CA . SER B 1 11 ? 6.176 18.984 10.695 1 91.5 11 SER B CA 1
ATOM 684 C C . SER B 1 11 ? 5.672 17.859 11.602 1 91.5 11 SER B C 1
ATOM 686 O O . SER B 1 11 ? 6.438 16.969 11.977 1 91.5 11 SER B O 1
ATOM 688 N N . ARG B 1 12 ? 4.348 17.875 11.883 1 92.06 12 ARG B N 1
ATOM 689 C CA . ARG B 1 12 ? 3.861 16.953 12.906 1 92.06 12 ARG B CA 1
ATOM 690 C C . ARG B 1 12 ? 2.891 15.945 12.312 1 92.06 12 ARG B C 1
ATOM 692 O O . ARG B 1 12 ? 2.734 14.844 12.836 1 92.06 12 ARG B O 1
ATOM 699 N N . TYR B 1 13 ? 2.207 16.375 11.195 1 94.69 13 TYR B N 1
ATOM 700 C CA . TYR B 1 13 ? 1.122 15.531 10.727 1 94.69 13 TYR B CA 1
ATOM 701 C C . TYR B 1 13 ? 1.439 14.961 9.344 1 94.69 13 TYR B C 1
ATOM 703 O O . TYR B 1 13 ? 2.139 15.594 8.547 1 94.69 13 TYR B O 1
ATOM 711 N N . VAL B 1 14 ? 0.958 13.781 9.117 1 97.06 14 VAL B N 1
ATOM 712 C CA . VAL B 1 14 ? 1.102 13.141 7.812 1 97.06 14 VAL B CA 1
ATOM 713 C C . VAL B 1 14 ? 0.27 13.898 6.773 1 97.06 14 VAL B C 1
ATOM 715 O O . VAL B 1 14 ? -0.94 14.07 6.945 1 97.06 14 VAL B O 1
ATOM 718 N N . GLN B 1 15 ? 0.933 14.344 5.719 1 96.44 15 GLN B N 1
ATOM 719 C CA . GLN B 1 15 ? 0.272 15.117 4.672 1 96.44 15 GLN B CA 1
ATOM 720 C C . GLN B 1 15 ? -0.152 14.219 3.514 1 96.44 15 GLN B C 1
ATOM 722 O O . GLN B 1 15 ? -1.041 14.578 2.738 1 96.44 15 GLN B O 1
ATOM 727 N N . ASP B 1 16 ? 0.608 13.039 3.363 1 97.31 16 ASP B N 1
ATOM 728 C CA . ASP B 1 16 ? 0.34 12.141 2.244 1 97.31 16 ASP B CA 1
ATOM 729 C C . ASP B 1 16 ? 0.941 10.758 2.49 1 97.31 16 ASP B C 1
ATOM 731 O O . ASP B 1 16 ? 1.799 10.594 3.359 1 97.31 16 ASP B O 1
ATOM 735 N N . ILE B 1 17 ? 0.412 9.789 1.76 1 98.44 17 ILE B N 1
ATOM 736 C CA . ILE B 1 17 ? 0.905 8.414 1.752 1 98.44 17 ILE B CA 1
ATOM 737 C C . ILE B 1 17 ? 1.054 7.93 0.312 1 98.44 17 ILE B C 1
ATOM 739 O O . ILE B 1 17 ? 0.195 8.195 -0.532 1 98.44 17 ILE B O 1
ATOM 743 N N . ARG B 1 18 ? 2.145 7.172 0.054 1 98.69 18 ARG B N 1
ATOM 744 C CA . ARG B 1 18 ? 2.354 6.586 -1.266 1 98.69 18 ARG B CA 1
ATOM 745 C C . ARG B 1 18 ? 3.107 5.262 -1.165 1 98.69 18 ARG B C 1
ATOM 747 O O . ARG B 1 18 ? 3.574 4.887 -0.087 1 98.69 18 ARG B O 1
ATOM 754 N N . LEU B 1 19 ? 3.084 4.582 -2.227 1 98.88 19 LEU B N 1
ATOM 755 C CA . LEU B 1 19 ? 4.008 3.463 -2.371 1 98.88 19 LEU B CA 1
ATOM 756 C C . LEU B 1 19 ? 5.289 3.902 -3.07 1 98.88 19 LEU B C 1
ATOM 758 O O . LEU B 1 19 ? 5.242 4.574 -4.102 1 98.88 19 LEU B O 1
ATOM 762 N N . GLY B 1 20 ? 6.379 3.543 -2.484 1 98.81 20 GLY B N 1
ATOM 763 C CA . GLY B 1 20 ? 7.68 3.955 -2.988 1 98.81 20 GLY B CA 1
ATOM 764 C C . GLY B 1 20 ? 8.133 3.152 -4.191 1 98.81 20 GLY B C 1
ATOM 765 O O . GLY B 1 20 ? 7.309 2.658 -4.965 1 98.81 20 GLY B O 1
ATOM 766 N N . SER B 1 21 ? 9.367 3.09 -4.457 1 98.69 21 SER B N 1
ATOM 767 C CA . SER B 1 21 ? 9.953 2.475 -5.645 1 98.69 21 SER B CA 1
ATOM 768 C C . SER B 1 21 ? 9.664 0.978 -5.691 1 98.69 21 SER B C 1
ATOM 770 O O . SER B 1 21 ? 9.578 0.325 -4.648 1 98.69 21 SER B O 1
ATOM 772 N N . LEU B 1 22 ? 9.648 0.495 -6.922 1 98.75 22 LEU B N 1
ATOM 773 C CA . LEU B 1 22 ? 9.336 -0.906 -7.172 1 98.75 22 LEU 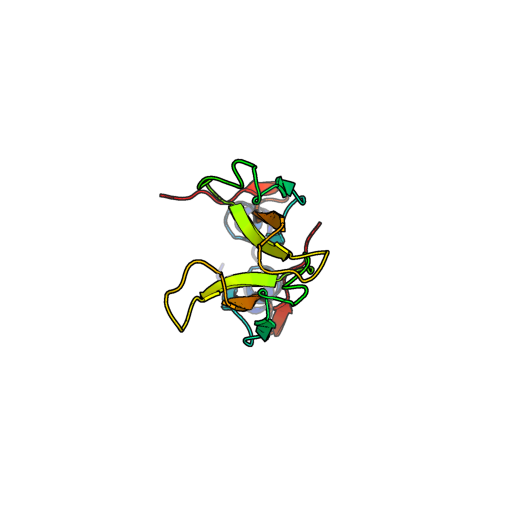B CA 1
ATOM 774 C C . LEU B 1 22 ? 10.578 -1.776 -7.043 1 98.75 22 LEU B C 1
ATOM 776 O O . LEU B 1 22 ? 11.656 -1.398 -7.512 1 98.75 22 LEU B O 1
ATOM 780 N N . GLN B 1 23 ? 10.391 -2.912 -6.391 1 98.56 23 GLN B N 1
ATOM 781 C CA . GLN B 1 23 ? 11.383 -3.984 -6.402 1 98.56 23 GLN B CA 1
ATOM 782 C C . GLN B 1 23 ? 10.766 -5.301 -6.871 1 98.56 23 GLN B C 1
ATOM 784 O O . GLN B 1 23 ? 9.594 -5.562 -6.617 1 98.56 23 GLN B O 1
ATOM 789 N N . TYR B 1 24 ? 11.57 -6.023 -7.559 1 98.25 24 TYR B N 1
ATOM 790 C CA . TYR B 1 24 ? 11.172 -7.344 -8.039 1 98.25 24 TYR B CA 1
ATOM 791 C C . TYR B 1 24 ? 12.133 -8.414 -7.535 1 98.25 24 TYR B C 1
ATOM 793 O O . TYR B 1 24 ? 13.344 -8.195 -7.473 1 98.25 24 TYR B O 1
ATOM 801 N N . ALA B 1 25 ? 11.586 -9.586 -7.18 1 98.19 25 ALA B N 1
ATOM 802 C CA . ALA B 1 25 ? 12.383 -10.766 -6.859 1 98.19 25 ALA B CA 1
ATOM 803 C C . ALA B 1 25 ? 11.789 -12.023 -7.496 1 98.19 25 ALA B C 1
ATOM 805 O O . ALA B 1 25 ? 10.57 -12.188 -7.531 1 98.19 25 ALA B O 1
ATOM 806 N N . GLN B 1 26 ? 12.695 -12.812 -7.953 1 97.5 26 GLN B N 1
ATOM 807 C CA . GLN B 1 26 ? 12.281 -14.125 -8.422 1 97.5 26 GLN B CA 1
ATOM 808 C C . GLN B 1 26 ? 11.906 -15.039 -7.254 1 97.5 26 GLN B C 1
ATOM 810 O O . GLN B 1 26 ? 12.648 -15.125 -6.27 1 97.5 26 GLN B O 1
ATOM 815 N N . VAL B 1 27 ? 10.68 -15.664 -7.387 1 96.38 27 VAL B N 1
ATOM 816 C CA . VAL B 1 27 ? 10.227 -16.578 -6.344 1 96.38 27 VAL B CA 1
ATOM 817 C C . VAL B 1 27 ? 10.516 -18.016 -6.758 1 96.38 27 VAL B C 1
ATOM 819 O O . VAL B 1 27 ? 11.117 -18.781 -5.996 1 96.38 27 VAL B O 1
ATOM 822 N N . TRP B 1 28 ? 10.109 -18.312 -7.918 1 93.06 28 TRP B N 1
ATOM 823 C CA . TRP B 1 28 ? 10.438 -19.641 -8.422 1 93.06 28 TRP B CA 1
ATOM 824 C C . TRP B 1 28 ? 11.945 -19.797 -8.594 1 93.06 28 TRP B C 1
ATOM 826 O O . TRP B 1 28 ? 12.57 -19.031 -9.32 1 93.06 28 TRP B O 1
ATOM 836 N N . ASN B 1 29 ? 12.438 -20.812 -7.879 1 94.38 29 ASN B N 1
ATOM 837 C CA . ASN B 1 29 ? 13.875 -21.078 -7.895 1 94.38 29 ASN B CA 1
ATOM 838 C C . ASN B 1 29 ? 14.672 -19.859 -7.43 1 94.38 29 ASN B C 1
ATOM 840 O O . ASN B 1 29 ? 15.766 -19.594 -7.934 1 94.38 29 ASN B O 1
ATOM 844 N N . GLY B 1 30 ? 14.094 -18.969 -6.785 1 95.19 30 GLY B N 1
ATOM 845 C CA . GLY B 1 30 ? 14.703 -17.812 -6.16 1 95.19 30 GLY B CA 1
ATOM 846 C C . GLY B 1 30 ? 14.273 -17.609 -4.719 1 95.19 30 GLY B C 1
ATOM 847 O O . GLY B 1 30 ? 13.359 -18.297 -4.242 1 95.19 30 GLY B O 1
ATOM 848 N N . PRO B 1 31 ? 14.906 -16.766 -4.008 1 95.94 31 PRO B N 1
ATOM 849 C CA . PRO B 1 31 ? 14.617 -16.578 -2.584 1 95.94 31 PRO B CA 1
ATOM 850 C C . PRO B 1 31 ? 13.336 -15.789 -2.344 1 95.94 31 PRO B C 1
ATOM 852 O O . PRO B 1 31 ? 12.805 -15.773 -1.229 1 95.94 31 PRO B O 1
ATOM 855 N N . GLY B 1 32 ? 12.719 -15.117 -3.391 1 97 32 GLY B N 1
ATOM 856 C CA . GLY B 1 32 ? 11.656 -14.164 -3.119 1 97 32 GLY B CA 1
ATOM 857 C C . GLY B 1 32 ? 12.07 -13.055 -2.172 1 97 32 GLY B C 1
ATOM 858 O O . GLY B 1 32 ? 13.211 -12.586 -2.223 1 97 32 GLY B O 1
ATOM 859 N N . PHE B 1 33 ? 11.078 -12.516 -1.511 1 97.75 33 PHE B N 1
ATOM 860 C CA . PHE B 1 33 ? 11.328 -11.5 -0.497 1 97.75 33 PHE B CA 1
ATOM 861 C C . PHE B 1 33 ? 11.109 -12.062 0.902 1 97.75 33 PHE B C 1
ATOM 863 O O . PHE B 1 33 ? 10.094 -12.711 1.165 1 97.75 33 PHE B O 1
ATOM 870 N N . ASN B 1 34 ? 12.031 -11.836 1.754 1 97.88 34 ASN B N 1
ATOM 871 C CA . ASN B 1 34 ? 11.758 -11.969 3.182 1 97.88 34 ASN B CA 1
ATOM 872 C C . ASN B 1 34 ? 11.078 -10.727 3.742 1 97.88 34 ASN B C 1
ATOM 874 O O . ASN B 1 34 ? 11.062 -9.68 3.094 1 97.88 34 ASN B O 1
ATOM 878 N N . ASP B 1 35 ? 10.477 -10.984 4.891 1 97.62 35 ASP B N 1
ATOM 879 C CA . ASP B 1 35 ? 9.883 -9.836 5.562 1 97.62 35 ASP B CA 1
ATOM 880 C C . ASP B 1 35 ? 10.906 -8.711 5.727 1 97.62 35 ASP B C 1
ATOM 882 O O . ASP B 1 35 ? 12.016 -8.938 6.219 1 97.62 35 ASP B O 1
ATOM 886 N N . THR B 1 36 ? 10.539 -7.578 5.223 1 97.69 36 THR B N 1
ATOM 887 C CA . THR B 1 36 ? 11.352 -6.367 5.332 1 97.69 36 THR B CA 1
ATOM 888 C C . THR B 1 36 ? 10.516 -5.207 5.871 1 97.69 36 THR B C 1
ATOM 890 O O . THR B 1 36 ? 9.43 -4.93 5.359 1 97.69 36 THR B O 1
ATOM 893 N N . SER B 1 37 ? 11.055 -4.57 6.848 1 98.38 37 SER B N 1
ATOM 894 C CA . SER B 1 37 ? 10.32 -3.488 7.5 1 98.38 37 SER B CA 1
ATOM 895 C C . SER B 1 37 ? 9.852 -2.451 6.488 1 98.38 37 SER B C 1
ATOM 897 O O . SER B 1 37 ? 10.641 -1.957 5.68 1 98.38 37 SER B O 1
ATOM 899 N N . GLY B 1 38 ? 8.492 -2.197 6.453 1 98.25 38 GLY B N 1
ATOM 900 C CA . GLY B 1 38 ? 7.906 -1.102 5.695 1 98.25 38 GLY B CA 1
ATOM 901 C C . GLY B 1 38 ? 7.504 -1.498 4.285 1 98.25 38 GLY B C 1
ATOM 902 O O . GLY B 1 38 ? 6.883 -0.711 3.568 1 98.25 38 GLY B O 1
ATOM 903 N N . TYR B 1 39 ? 7.879 -2.73 3.912 1 98.75 39 TYR B N 1
ATOM 904 C CA . TYR B 1 39 ? 7.578 -3.162 2.553 1 98.75 39 TYR B CA 1
ATOM 905 C C . TYR B 1 39 ? 6.297 -3.982 2.51 1 98.75 39 TYR B C 1
ATOM 907 O O . TYR B 1 39 ? 5.984 -4.707 3.457 1 98.75 39 TYR B O 1
ATOM 915 N N . VAL B 1 40 ? 5.598 -3.826 1.393 1 98.62 40 VAL B N 1
ATOM 916 C CA . VAL B 1 40 ? 4.406 -4.625 1.126 1 98.62 40 VAL B CA 1
ATOM 917 C C . VAL B 1 40 ? 4.52 -5.277 -0.251 1 98.62 40 VAL B C 1
ATOM 919 O O . VAL B 1 40 ? 5.109 -4.703 -1.17 1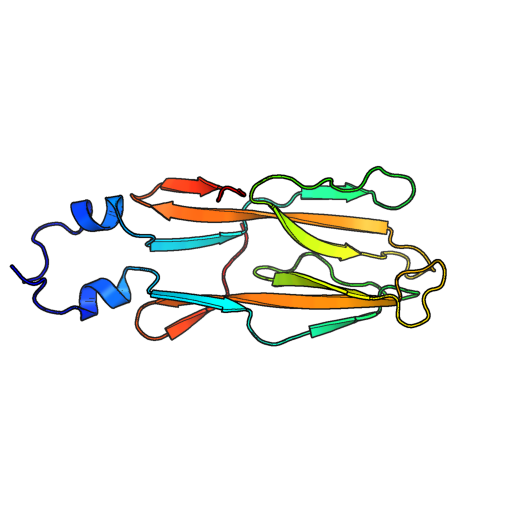 98.62 40 VAL B O 1
ATOM 922 N N . ILE B 1 41 ? 3.996 -6.438 -0.339 1 98.75 41 ILE B N 1
ATOM 923 C CA . ILE B 1 41 ? 3.928 -7.09 -1.642 1 98.75 41 ILE B CA 1
ATOM 924 C C . ILE B 1 41 ? 2.846 -6.43 -2.494 1 98.75 41 ILE B C 1
ATOM 926 O O . ILE B 1 41 ? 1.738 -6.176 -2.012 1 98.75 41 ILE B O 1
ATOM 930 N N . THR B 1 42 ? 3.193 -6.09 -3.727 1 98.88 42 THR B N 1
ATOM 931 C CA . THR B 1 42 ? 2.252 -5.375 -4.582 1 98.88 42 THR B CA 1
ATOM 932 C C . THR B 1 42 ? 1.915 -6.195 -5.82 1 98.88 42 THR B C 1
ATOM 934 O O . THR B 1 42 ? 0.981 -5.867 -6.559 1 98.88 42 THR B O 1
ATOM 937 N N . GLY B 1 43 ? 2.648 -7.266 -6.066 1 98.38 43 GLY B N 1
ATOM 938 C CA . GLY B 1 43 ? 2.396 -8.156 -7.188 1 98.38 43 GLY B CA 1
ATOM 939 C C . GLY B 1 43 ? 2.857 -9.578 -6.934 1 98.38 43 GLY B C 1
ATOM 940 O O . GLY B 1 43 ? 3.811 -9.805 -6.188 1 98.38 43 GLY B O 1
ATOM 941 N N . ILE B 1 44 ? 2.182 -10.461 -7.512 1 97.94 44 ILE B N 1
ATOM 942 C CA . ILE B 1 44 ? 2.523 -11.883 -7.582 1 97.94 44 ILE B CA 1
ATOM 943 C C . ILE B 1 44 ? 2.232 -12.414 -8.984 1 97.94 44 ILE B C 1
ATOM 945 O O . ILE B 1 44 ? 1.071 -12.508 -9.391 1 97.94 44 ILE B O 1
ATOM 949 N N . THR B 1 45 ? 3.314 -12.75 -9.625 1 96.94 45 THR B N 1
ATOM 950 C CA . THR B 1 45 ? 3.143 -12.961 -11.055 1 96.94 45 THR B CA 1
ATOM 951 C C . THR B 1 45 ? 3.514 -14.391 -11.438 1 96.94 45 THR B C 1
ATOM 953 O O . THR B 1 45 ? 4.395 -14.992 -10.82 1 96.94 45 THR B O 1
ATOM 956 N N . ASN B 1 46 ? 2.803 -14.828 -12.344 1 96.12 46 ASN B N 1
ATOM 957 C CA . ASN B 1 46 ? 3.039 -16.031 -13.133 1 96.12 46 ASN B CA 1
ATOM 958 C C . ASN B 1 46 ? 2.988 -15.758 -14.625 1 96.12 46 ASN B C 1
ATOM 960 O O . ASN B 1 46 ? 1.944 -15.922 -15.258 1 96.12 46 ASN B O 1
ATOM 964 N N . SER B 1 47 ? 4.137 -15.391 -15.102 1 92.38 47 SER B N 1
ATOM 965 C CA . SER B 1 47 ? 4.203 -14.773 -16.422 1 92.38 47 SER B CA 1
ATOM 966 C C . SER B 1 47 ? 3.885 -15.781 -17.516 1 92.38 47 SER B C 1
ATOM 968 O O . SER B 1 47 ? 3.375 -15.414 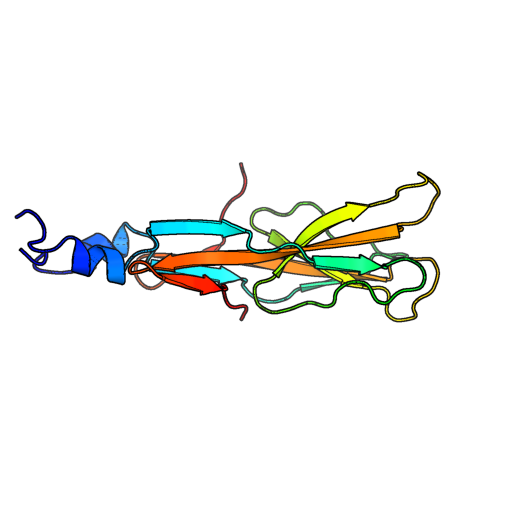-18.578 1 92.38 47 SER B O 1
ATOM 970 N N . ASN B 1 48 ? 4.207 -17 -17.281 1 93 48 ASN B N 1
ATOM 971 C CA . ASN B 1 48 ? 3.953 -18 -18.312 1 93 48 ASN B CA 1
ATOM 972 C C . ASN B 1 48 ? 2.666 -18.766 -18.047 1 93 48 ASN B C 1
ATOM 974 O O . ASN B 1 48 ? 2.332 -19.703 -18.781 1 93 48 ASN B O 1
ATOM 978 N N . SER B 1 49 ? 1.986 -18.484 -16.969 1 92.69 49 SER B N 1
ATOM 979 C CA . SER B 1 49 ? 0.693 -19.047 -16.594 1 92.69 49 SER B CA 1
ATOM 980 C C . SER B 1 49 ? 0.77 -20.562 -16.438 1 92.69 49 SER B C 1
ATOM 982 O O . SER B 1 49 ? -0.148 -21.281 -16.859 1 92.69 49 SER B O 1
ATOM 984 N N . ASP B 1 50 ? 1.913 -21.031 -16 1 94.12 50 ASP B N 1
ATOM 985 C CA . ASP B 1 50 ? 2.016 -22.453 -15.672 1 94.12 50 ASP B CA 1
ATOM 986 C C . ASP B 1 50 ? 1.601 -22.719 -14.227 1 94.12 50 ASP B C 1
ATOM 988 O O . ASP B 1 50 ? 0.691 -22.062 -13.711 1 94.12 50 ASP B O 1
ATOM 992 N N . GLU B 1 51 ? 2.166 -23.734 -13.586 1 93.19 51 GLU B N 1
ATOM 993 C CA . GLU B 1 51 ? 1.667 -24.156 -12.281 1 93.19 51 GLU B CA 1
ATOM 994 C C . GLU B 1 51 ? 2.328 -23.375 -11.148 1 93.19 51 GLU B C 1
ATOM 996 O O . GLU B 1 51 ? 1.84 -23.375 -10.016 1 93.19 51 GLU B O 1
ATOM 1001 N N . LEU B 1 52 ? 3.381 -22.594 -11.484 1 93.75 52 LEU B N 1
ATOM 1002 C CA . LEU B 1 52 ? 4.215 -22.062 -10.406 1 93.75 52 LEU B CA 1
ATOM 1003 C C . LEU B 1 52 ? 4.277 -20.547 -10.461 1 93.75 52 LEU B C 1
ATOM 1005 O O . LEU B 1 52 ? 4.332 -19.953 -11.547 1 93.75 52 LEU B O 1
ATOM 1009 N N . VAL B 1 53 ? 4.32 -19.969 -9.297 1 95.31 53 VAL B N 1
ATOM 1010 C CA . VAL B 1 53 ? 4.527 -18.531 -9.188 1 95.31 53 VAL B CA 1
ATOM 1011 C C . VAL B 1 53 ? 5.945 -18.172 -9.633 1 95.31 53 VAL B C 1
ATOM 1013 O O . VAL B 1 53 ? 6.914 -18.797 -9.188 1 95.31 53 VAL B O 1
ATOM 1016 N N . ASP B 1 54 ? 6.031 -17.125 -10.5 1 96.75 54 ASP B N 1
ATOM 1017 C CA . ASP B 1 54 ? 7.344 -16.75 -11.023 1 96.75 54 ASP B CA 1
ATOM 1018 C C . ASP B 1 54 ? 8.023 -15.727 -10.117 1 96.75 54 ASP B C 1
ATOM 1020 O O . ASP B 1 54 ? 9.227 -15.82 -9.859 1 96.75 54 ASP B O 1
ATOM 1024 N N . GLY B 1 55 ? 7.312 -14.742 -9.727 1 97.19 55 GLY B N 1
ATOM 1025 C CA . GLY B 1 55 ? 7.957 -13.641 -9.023 1 97.19 55 GLY B CA 1
ATOM 1026 C C . GLY B 1 55 ? 6.996 -12.82 -8.18 1 97.19 55 GLY B C 1
ATOM 1027 O O . GLY B 1 55 ? 5.781 -13 -8.266 1 97.19 55 GLY B O 1
ATOM 1028 N N . ALA B 1 56 ? 7.633 -11.992 -7.375 1 98.25 56 ALA B N 1
ATOM 1029 C CA . ALA B 1 56 ? 6.895 -11.07 -6.512 1 98.25 56 ALA B CA 1
ATOM 1030 C C . ALA B 1 56 ? 7.414 -9.641 -6.668 1 98.25 56 ALA B C 1
ATOM 1032 O O . ALA B 1 56 ? 8.594 -9.43 -6.941 1 98.25 56 ALA B O 1
ATOM 1033 N N . HIS B 1 57 ? 6.496 -8.703 -6.582 1 98.69 57 HIS B N 1
ATOM 1034 C CA . HIS B 1 57 ? 6.797 -7.277 -6.508 1 98.69 57 HIS B CA 1
ATOM 1035 C C . HIS B 1 57 ? 6.555 -6.734 -5.105 1 98.69 57 HIS B C 1
ATOM 1037 O O . HIS B 1 57 ? 5.621 -7.168 -4.422 1 98.69 57 HIS B O 1
ATOM 1043 N N . ARG B 1 58 ? 7.395 -5.719 -4.723 1 98.75 58 ARG B N 1
ATOM 1044 C CA . ARG B 1 58 ? 7.133 -5.043 -3.455 1 98.75 58 ARG B CA 1
ATOM 1045 C C . ARG B 1 58 ? 7.484 -3.562 -3.539 1 98.75 58 ARG B C 1
ATOM 1047 O O . ARG B 1 58 ? 8.219 -3.145 -4.434 1 98.75 58 ARG B O 1
ATOM 1054 N N . ARG B 1 59 ? 6.891 -2.85 -2.703 1 98.81 59 ARG B N 1
ATOM 1055 C CA . ARG B 1 59 ? 7.172 -1.429 -2.523 1 98.81 59 ARG B CA 1
ATOM 1056 C C . ARG B 1 59 ? 7.16 -1.052 -1.046 1 98.81 59 ARG B C 1
ATOM 1058 O O . ARG B 1 59 ? 6.418 -1.64 -0.256 1 98.81 59 ARG B O 1
ATOM 1065 N N . PRO B 1 60 ? 7.879 -0.114 -0.632 1 98.81 60 PRO B N 1
ATOM 1066 C CA . PRO B 1 60 ? 7.688 0.435 0.711 1 98.81 60 PRO B CA 1
ATOM 1067 C C . PRO B 1 60 ? 6.488 1.377 0.797 1 98.81 60 PRO B C 1
ATOM 1069 O O . PRO B 1 60 ? 6.195 2.1 -0.16 1 98.81 60 PRO B O 1
ATOM 1072 N N . ILE B 1 61 ? 5.852 1.366 1.864 1 98.69 61 ILE B N 1
ATOM 1073 C CA . ILE B 1 61 ? 4.898 2.428 2.168 1 98.69 61 ILE B CA 1
ATOM 1074 C C . ILE B 1 61 ? 5.645 3.672 2.645 1 98.69 61 ILE B C 1
ATOM 1076 O O . ILE B 1 61 ? 6.562 3.576 3.465 1 98.69 61 ILE B O 1
ATOM 1080 N N . GLN B 1 62 ? 5.281 4.82 2.115 1 98.75 62 GLN B N 1
ATOM 1081 C CA . GLN B 1 62 ? 5.941 6.062 2.502 1 98.75 62 GLN B CA 1
ATOM 1082 C C . GLN B 1 62 ? 4.926 7.094 2.99 1 98.75 62 GLN B C 1
ATOM 1084 O O . GLN B 1 62 ? 3.787 7.117 2.521 1 98.75 62 GLN B O 1
ATOM 1089 N N . LYS B 1 63 ? 5.348 7.887 3.98 1 98.56 63 LYS B N 1
ATOM 1090 C CA . LYS B 1 63 ? 4.559 9 4.504 1 98.56 63 LYS B CA 1
ATOM 1091 C C . LYS B 1 63 ? 5.293 10.32 4.344 1 98.56 63 LYS B C 1
ATOM 1093 O O . LYS B 1 63 ? 6.52 10.383 4.473 1 98.56 63 LYS B O 1
ATOM 1098 N N . LEU B 1 64 ? 4.539 11.336 4.008 1 98.12 64 LEU B N 1
ATOM 1099 C CA . LEU B 1 64 ? 5.066 12.688 3.861 1 98.12 64 LEU B CA 1
ATOM 1100 C C . LEU B 1 64 ? 4.844 13.5 5.137 1 98.12 64 LEU B C 1
ATOM 1102 O O . LEU B 1 64 ? 3.701 13.727 5.539 1 98.12 64 LEU B O 1
ATOM 1106 N N . ILE B 1 65 ? 5.926 13.828 5.773 1 96.25 65 ILE B N 1
ATOM 1107 C CA . ILE B 1 65 ? 5.895 14.719 6.926 1 96.25 65 ILE B CA 1
ATOM 1108 C C . ILE B 1 65 ? 6.926 15.836 6.742 1 96.25 65 ILE B C 1
ATOM 1110 O O . ILE B 1 65 ? 8.102 15.562 6.473 1 96.25 65 ILE B O 1
ATOM 1114 N N . GLY B 1 66 ? 6.496 17.047 6.949 1 93.06 66 GLY B N 1
ATOM 1115 C CA . GLY B 1 66 ? 7.43 18.156 6.852 1 93.06 66 GLY B CA 1
ATOM 1116 C C . GLY B 1 66 ? 8.133 18.219 5.508 1 93.06 66 GLY B C 1
ATOM 1117 O O . GLY B 1 66 ? 9.344 18.406 5.445 1 93.06 66 GLY B O 1
ATOM 1118 N N . ASN B 1 67 ? 7.531 17.875 4.434 1 92.44 67 ASN B N 1
ATOM 1119 C CA . ASN B 1 67 ? 8.016 17.953 3.061 1 92.44 67 ASN B CA 1
ATOM 1120 C C . ASN B 1 67 ? 9.055 16.875 2.77 1 92.44 67 ASN B C 1
ATOM 1122 O O . ASN B 1 67 ? 9.852 17 1.837 1 92.44 67 ASN B O 1
ATOM 1126 N N . GLN B 1 68 ? 9.148 15.953 3.602 1 96.69 68 GLN B N 1
ATOM 1127 C CA . GLN B 1 68 ? 10.047 14.82 3.391 1 96.69 68 GLN B CA 1
ATOM 1128 C C . GLN B 1 68 ? 9.289 13.5 3.426 1 96.69 68 GLN B C 1
ATOM 1130 O O . GLN B 1 68 ? 8.391 13.312 4.254 1 96.69 68 GLN B O 1
ATOM 1135 N N . TRP B 1 69 ? 9.656 12.648 2.564 1 98 69 TRP B N 1
ATOM 1136 C CA . TRP B 1 69 ? 9.094 11.305 2.545 1 98 69 TRP B CA 1
ATOM 1137 C C . TRP B 1 69 ? 9.914 10.359 3.418 1 98 69 TRP B C 1
ATOM 1139 O O . TRP B 1 69 ? 11.148 10.352 3.35 1 98 69 TRP B O 1
ATOM 1149 N N . TYR B 1 70 ? 9.227 9.562 4.266 1 98.06 70 TYR B N 1
ATOM 1150 C CA . TYR B 1 70 ? 9.828 8.539 5.109 1 98.06 70 TYR B CA 1
ATOM 1151 C C . TYR B 1 70 ? 9.227 7.168 4.816 1 98.06 70 TYR B C 1
ATOM 1153 O O . TYR B 1 70 ? 8.016 7.043 4.637 1 98.06 70 TYR B O 1
ATOM 1161 N N . ASN B 1 71 ? 10.141 6.164 4.758 1 97.88 71 ASN B N 1
ATOM 1162 C CA . ASN B 1 71 ? 9.594 4.812 4.809 1 97.88 71 ASN B CA 1
ATOM 1163 C C . ASN B 1 71 ? 8.938 4.52 6.152 1 97.88 71 ASN B C 1
ATOM 1165 O O . ASN B 1 71 ? 9.453 4.914 7.199 1 97.88 71 ASN B O 1
ATOM 1169 N N . VAL B 1 72 ? 7.766 3.863 6.098 1 98.12 72 VAL B N 1
ATOM 1170 C CA . VAL B 1 72 ? 7.141 3.426 7.344 1 98.12 72 VAL B CA 1
ATOM 1171 C C . VAL B 1 72 ? 7.984 2.328 7.984 1 98.12 72 VAL B C 1
ATOM 1173 O O . VAL B 1 72 ? 8.672 1.577 7.289 1 98.12 72 VAL B O 1
ATOM 1176 N N . VAL B 1 73 ? 7.891 2.225 9.336 1 97.19 73 VAL B N 1
ATOM 1177 C CA . VAL B 1 73 ? 8.594 1.164 10.047 1 97.19 73 VAL B CA 1
ATOM 1178 C C . VAL B 1 73 ? 7.609 0.066 10.438 1 97.19 73 VAL B C 1
ATOM 1180 O O . VAL B 1 73 ? 6.398 0.293 10.477 1 97.19 73 VAL B O 1
ATOM 1183 N N . SER B 1 74 ? 8.172 -1.154 10.602 1 96.19 74 SER B N 1
ATOM 1184 C CA . SER B 1 74 ? 7.426 -2.266 11.188 1 96.19 74 SER B CA 1
ATOM 1185 C C . SER B 1 74 ? 7.918 -2.584 12.594 1 96.19 74 SER B C 1
ATOM 1187 O O . SER B 1 74 ? 9.109 -2.457 12.883 1 96.19 74 SER B O 1
ATOM 1189 N N . ILE B 1 75 ? 6.961 -2.955 13.688 1 95.69 75 ILE B N 1
ATOM 1190 C CA . ILE B 1 75 ? 7.375 -3.342 15.031 1 95.69 75 ILE B CA 1
ATOM 1191 C C . ILE B 1 75 ? 7.418 -4.863 15.141 1 95.69 75 ILE B C 1
ATOM 1193 O O . ILE B 1 75 ? 6.664 -5.562 14.461 1 95.69 75 ILE B O 1
#

Nearest PDB structures (foldseek):
  8uxs-assembly2_B  TM=4.023E-01  e=3.269E+00  Homo sapiens
  8ebl-assembly2_B  TM=3.980E-01  e=4.675E+00  Homo sapiens
  8sh2-assembly1_C  TM=3.762E-01  e=4.149E+00  Homo sapiens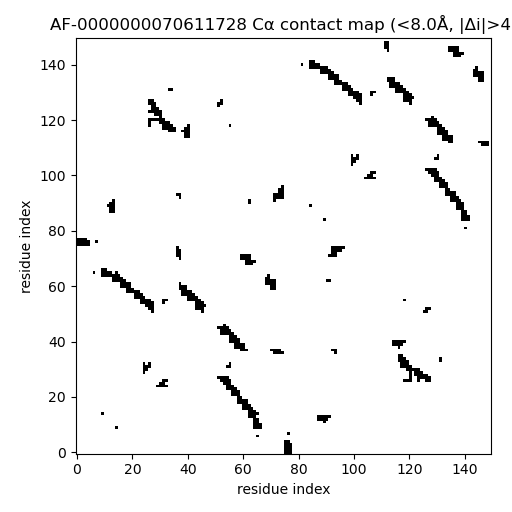
  5y32-assembly1_B  TM=2.047E-01  e=7.097E+00  Mus musculus
  8uxs-assembly2_B  TM=3.900E-01  e=4.223E+00  Homo sapiens